Protein AF-A0AAW7BAB2-F1 (afdb_monomer_lite)

Foldseek 3Di:
DDQDQLCVVQVWDWDDDDQWIWIDGDNDIAIQGNDDPVRLSVLLSVLLVVLLVLQVVLLVPDPDDDDSNLSSVLSSVQLVVLSRVVRVVCVVCVVVCVPPDPDHSVVSVPPPSLVSQLVSLCVPPPVCSQVRSCSSNSHDPVRSVVVVCVDPVNVVPCVHVVVVDD

pLDDT: mean 85.92, std 11.39, range [45.44, 96.56]

Secondary structure (DSSP, 8-state):
-----HHHHTT-EEEEETTEEEEEETTEEEEEES--HHHHHHHHHHHHHHHHHHHHHHHTTSS----HHHHHHHHHHHHHHHHHHHHHHHHH-HHHHTTS-S--TTGGGTSSHHHHHHHHHHHHHGGGHHHHHHHHHT--HHHHHHHHTTSHHHHH-TTSTTT---

Sequence (166 aa):
MKVRDYLRSHEAHLWVEGSDTRVRVNGLDIVIRSLPNEEIRALLNEAVAHMVVRLNKNLQGSKQKFEQRVLELLSIQIALHNLYVFTNWSRLLPRYLQYAGPLRAQELLLHHVPEQVMRFCEKHYAADCRPRAAALLGFSDHEMMRWEQQRLPTRMDTNNSRYRSN

Structure (mmCIF, N/CA/C/O backbone):
data_AF-A0AAW7BAB2-F1
#
_entry.id   AF-A0AAW7BAB2-F1
#
loop_
_atom_site.group_PDB
_atom_site.id
_atom_site.type_symbol
_atom_site.label_atom_id
_atom_site.label_alt_id
_atom_site.label_comp_id
_atom_site.label_asym_id
_atom_site.label_entity_id
_atom_site.label_seq_id
_atom_site.pdbx_PDB_ins_code
_atom_site.Cartn_x
_atom_site.Cartn_y
_atom_site.Cartn_z
_atom_site.occupancy
_atom_site.B_iso_or_equiv
_atom_site.auth_seq_id
_atom_site.auth_comp_id
_atom_site.auth_asym_id
_atom_site.auth_atom_id
_atom_site.pdbx_PDB_model_num
ATOM 1 N N . MET A 1 1 ? 21.275 -2.101 6.320 1.00 45.44 1 MET A N 1
ATOM 2 C CA . MET A 1 1 ? 20.149 -2.876 6.890 1.00 45.44 1 MET A CA 1
ATOM 3 C C . MET A 1 1 ? 19.695 -3.875 5.831 1.00 45.44 1 MET A C 1
ATOM 5 O O . MET A 1 1 ? 19.387 -3.431 4.734 1.00 45.44 1 MET A O 1
ATOM 9 N N . LYS A 1 2 ? 19.733 -5.196 6.077 1.00 56.47 2 LYS A N 1
ATOM 10 C CA . LYS A 1 2 ? 19.196 -6.172 5.107 1.00 56.47 2 LYS A CA 1
ATOM 11 C C . LYS A 1 2 ? 17.672 -6.058 5.112 1.00 56.47 2 LYS A C 1
ATOM 13 O O . LYS A 1 2 ? 17.051 -6.312 6.139 1.00 56.47 2 LYS A O 1
ATOM 18 N N . VAL A 1 3 ? 17.089 -5.636 3.994 1.00 71.75 3 VAL A N 1
ATOM 19 C CA . VAL A 1 3 ? 15.633 -5.582 3.830 1.00 71.75 3 VAL A CA 1
ATOM 20 C C . VAL A 1 3 ? 15.105 -7.020 3.791 1.00 71.75 3 VAL A C 1
ATOM 22 O O . VAL A 1 3 ? 15.646 -7.863 3.075 1.00 71.75 3 VAL A O 1
ATOM 25 N N . ARG A 1 4 ? 14.087 -7.320 4.604 1.00 83.81 4 ARG A N 1
ATOM 26 C CA . ARG A 1 4 ? 13.417 -8.628 4.614 1.00 83.81 4 ARG A CA 1
ATOM 27 C C . ARG A 1 4 ? 12.742 -8.875 3.262 1.00 83.81 4 ARG A C 1
ATOM 29 O O . ARG A 1 4 ? 12.193 -7.954 2.667 1.00 83.81 4 ARG A O 1
ATOM 36 N N . ASP A 1 5 ? 12.733 -10.127 2.813 1.00 87.94 5 ASP A N 1
ATOM 37 C CA . ASP A 1 5 ? 11.979 -10.524 1.622 1.00 87.94 5 ASP A CA 1
ATOM 38 C C . ASP A 1 5 ? 10.500 -10.759 1.981 1.00 87.94 5 ASP A C 1
ATOM 40 O O . ASP A 1 5 ? 10.070 -11.866 2.338 1.00 87.94 5 ASP A O 1
ATOM 44 N N . TYR A 1 6 ? 9.726 -9.674 1.964 1.00 89.00 6 TYR A N 1
ATOM 45 C CA . TYR A 1 6 ? 8.295 -9.677 2.262 1.00 89.00 6 TYR A CA 1
ATOM 46 C C . TYR A 1 6 ? 7.503 -10.423 1.195 1.00 89.00 6 TYR A C 1
ATOM 48 O O . TYR A 1 6 ? 6.566 -11.140 1.542 1.00 89.00 6 TYR A O 1
ATOM 56 N N . LEU A 1 7 ? 7.912 -10.313 -0.071 1.00 87.94 7 LEU A N 1
ATOM 57 C CA . LEU A 1 7 ? 7.304 -11.040 -1.183 1.00 87.94 7 LEU A CA 1
ATOM 58 C C . LEU A 1 7 ? 7.397 -12.552 -0.964 1.00 87.94 7 LEU A C 1
ATOM 60 O O . LEU A 1 7 ? 6.375 -13.236 -0.982 1.00 87.94 7 LEU A O 1
ATOM 64 N N . ARG A 1 8 ? 8.587 -13.072 -0.634 1.00 88.00 8 ARG A N 1
ATOM 65 C CA . ARG A 1 8 ? 8.746 -14.498 -0.302 1.00 88.00 8 ARG A CA 1
ATOM 66 C C . ARG A 1 8 ? 7.899 -14.916 0.904 1.00 88.00 8 ARG A C 1
ATOM 68 O O . ARG A 1 8 ? 7.311 -15.989 0.888 1.00 88.00 8 ARG A O 1
ATOM 75 N N . SER A 1 9 ? 7.822 -14.068 1.932 1.00 87.44 9 SER A N 1
ATOM 76 C CA . SER A 1 9 ? 7.039 -14.345 3.150 1.00 87.44 9 SER A CA 1
ATOM 77 C C . SER A 1 9 ? 5.521 -14.394 2.910 1.00 87.44 9 SER A C 1
ATOM 79 O O . SER A 1 9 ? 4.789 -14.901 3.755 1.00 87.44 9 SER A O 1
ATOM 81 N N . HIS A 1 10 ? 5.053 -13.856 1.782 1.00 89.38 10 HIS A N 1
ATOM 82 C CA . HIS A 1 10 ? 3.643 -13.803 1.388 1.00 89.38 10 HIS A CA 1
ATOM 83 C C . HIS A 1 10 ? 3.349 -14.666 0.160 1.00 89.38 10 HIS A C 1
ATOM 85 O O . HIS A 1 10 ? 2.355 -14.416 -0.519 1.00 89.38 10 HIS A O 1
ATOM 91 N N . GLU A 1 11 ? 4.214 -15.649 -0.122 1.00 88.62 11 GLU A N 1
ATOM 92 C CA . GLU A 1 11 ? 4.064 -16.586 -1.244 1.00 88.62 11 GLU A CA 1
ATOM 93 C C . GLU A 1 11 ? 3.885 -15.857 -2.584 1.00 88.62 11 GLU A C 1
ATOM 95 O O . GLU A 1 11 ? 3.132 -16.274 -3.462 1.00 88.62 11 GLU A O 1
ATOM 100 N N . ALA A 1 12 ? 4.563 -14.716 -2.738 1.00 87.94 12 ALA A N 1
ATOM 101 C CA . ALA A 1 12 ? 4.538 -13.982 -3.985 1.00 87.94 12 ALA A CA 1
ATOM 102 C C . ALA A 1 12 ? 5.405 -14.692 -5.029 1.00 87.94 12 ALA A C 1
ATOM 104 O O . ALA A 1 12 ? 6.580 -14.998 -4.795 1.00 87.94 12 ALA A O 1
ATOM 105 N N . HIS A 1 13 ? 4.832 -14.890 -6.208 1.00 89.94 13 HIS A N 1
ATOM 106 C CA . HIS A 1 13 ? 5.496 -15.484 -7.356 1.00 89.94 13 HIS A CA 1
ATOM 107 C C . HIS A 1 13 ? 5.739 -14.414 -8.415 1.00 89.94 13 HIS A C 1
ATOM 109 O O . HIS A 1 13 ? 4.822 -13.682 -8.786 1.00 89.94 13 HIS A O 1
ATOM 115 N N . LEU A 1 14 ? 6.986 -14.323 -8.876 1.00 91.69 14 LEU A N 1
ATOM 116 C CA . LEU A 1 14 ? 7.402 -13.443 -9.962 1.00 91.69 14 LEU A CA 1
ATOM 117 C C . LEU A 1 14 ? 7.964 -14.313 -11.079 1.00 91.69 14 LEU A C 1
ATOM 119 O O . LEU A 1 14 ? 8.857 -15.125 -10.823 1.00 91.69 14 LEU A O 1
ATOM 123 N N . TRP A 1 15 ? 7.458 -14.150 -12.294 1.00 92.19 15 TRP A N 1
ATOM 124 C CA . TRP A 1 15 ? 8.003 -14.820 -13.469 1.00 92.19 15 TRP A CA 1
ATOM 125 C C . TRP A 1 15 ? 7.939 -13.912 -14.691 1.00 92.19 15 TRP A C 1
ATOM 127 O O . TRP A 1 15 ? 7.071 -13.049 -14.810 1.00 92.19 15 TRP A O 1
ATOM 137 N N . VAL A 1 16 ? 8.904 -14.109 -15.584 1.00 89.88 16 VAL A N 1
ATOM 138 C CA . VAL A 1 16 ? 9.053 -13.306 -16.797 1.00 89.88 16 VAL A CA 1
ATOM 139 C C . VAL A 1 16 ? 8.086 -13.820 -17.864 1.00 89.88 16 VAL A C 1
ATOM 141 O O . VAL A 1 16 ? 8.033 -15.018 -18.136 1.00 89.88 16 VAL A O 1
ATOM 144 N N . GLU A 1 17 ? 7.343 -12.906 -18.480 1.00 85.25 17 GLU A N 1
ATOM 145 C CA . GLU A 1 17 ? 6.471 -13.130 -19.633 1.00 85.25 17 GLU A CA 1
ATOM 146 C C . GLU A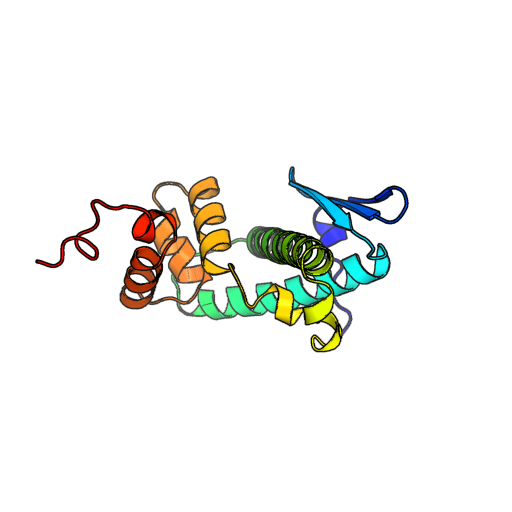 1 17 ? 6.913 -12.192 -20.769 1.00 85.25 17 GLU A C 1
ATOM 148 O O . GLU A 1 17 ? 6.439 -11.064 -20.908 1.00 85.25 17 GLU A O 1
ATOM 153 N N . GLY A 1 18 ? 7.875 -12.644 -21.582 1.00 86.06 18 GLY A N 1
ATOM 154 C CA . GLY A 1 18 ? 8.476 -11.816 -22.633 1.00 86.06 18 GLY A CA 1
ATOM 155 C C . GLY A 1 18 ? 9.333 -10.687 -22.051 1.00 86.06 18 GLY A C 1
ATOM 156 O O . GLY A 1 18 ? 10.305 -10.954 -21.352 1.00 86.06 18 GLY A O 1
ATOM 157 N N . SER A 1 19 ? 8.987 -9.432 -22.352 1.00 83.12 19 SER A N 1
ATOM 158 C CA . SER A 1 19 ? 9.624 -8.237 -21.766 1.00 83.12 19 SER A CA 1
ATOM 159 C C . SER A 1 19 ? 8.992 -7.788 -20.445 1.00 83.12 19 SER A C 1
ATOM 161 O O . SER A 1 19 ? 9.452 -6.816 -19.846 1.00 83.12 19 SER A O 1
ATOM 163 N N . ASP A 1 20 ? 7.903 -8.435 -20.037 1.00 89.06 20 ASP A N 1
ATOM 164 C CA . ASP A 1 20 ? 7.108 -8.065 -18.874 1.00 89.06 20 ASP A CA 1
ATOM 165 C C . ASP A 1 20 ? 7.326 -9.086 -17.747 1.00 89.06 20 ASP A C 1
ATOM 167 O O . ASP A 1 20 ? 7.792 -10.205 -17.961 1.00 89.06 20 ASP A O 1
ATOM 171 N N . THR A 1 21 ? 6.977 -8.702 -16.526 1.00 90.56 21 THR A N 1
ATOM 172 C CA . THR A 1 21 ? 7.043 -9.553 -15.339 1.00 90.56 21 THR A CA 1
ATOM 173 C C . THR A 1 21 ? 5.646 -9.70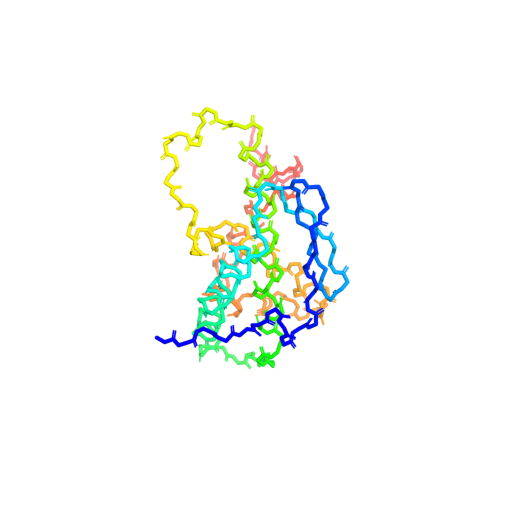1 -14.760 1.00 90.56 21 THR A C 1
ATOM 175 O O . THR A 1 21 ? 5.020 -8.712 -14.371 1.00 90.56 21 THR A O 1
ATOM 178 N N . ARG A 1 22 ? 5.152 -10.932 -14.638 1.00 90.94 22 ARG A N 1
ATOM 179 C CA . ARG A 1 22 ? 3.914 -11.206 -13.907 1.00 90.94 22 ARG A CA 1
ATOM 180 C C . ARG A 1 22 ? 4.216 -11.404 -12.427 1.00 90.94 22 ARG A C 1
ATOM 182 O O . ARG A 1 22 ? 5.140 -12.126 -12.058 1.00 90.94 22 ARG A O 1
ATOM 189 N N . VAL A 1 23 ? 3.424 -10.748 -11.586 1.00 91.00 23 VAL A N 1
ATOM 190 C CA . VAL A 1 23 ? 3.501 -10.805 -10.128 1.00 91.00 23 VAL A CA 1
ATOM 191 C C . VAL A 1 23 ? 2.171 -11.320 -9.599 1.00 91.00 23 VAL A C 1
ATOM 193 O O . VAL A 1 23 ? 1.136 -10.673 -9.767 1.00 91.00 23 VAL A O 1
ATOM 196 N N . ARG A 1 24 ? 2.207 -12.464 -8.916 1.00 90.50 24 ARG A N 1
ATOM 197 C CA . ARG A 1 24 ? 1.046 -13.039 -8.233 1.00 90.50 24 ARG A CA 1
ATOM 198 C C . ARG A 1 24 ? 1.276 -13.081 -6.734 1.00 90.50 24 ARG A C 1
ATOM 200 O O . ARG A 1 24 ? 2.275 -13.635 -6.290 1.00 90.50 24 ARG A O 1
ATOM 207 N N . VAL A 1 25 ? 0.345 -12.540 -5.955 1.00 87.44 25 VAL A N 1
ATOM 208 C CA . VAL A 1 25 ? 0.400 -12.551 -4.487 1.00 87.44 25 VAL A CA 1
ATOM 209 C C . VAL A 1 25 ? -1.006 -12.485 -3.891 1.00 87.44 25 VAL A C 1
ATOM 211 O O . VAL A 1 25 ? -1.764 -11.568 -4.186 1.00 87.44 25 VAL A O 1
ATOM 214 N N . ASN A 1 26 ? -1.369 -13.451 -3.038 1.00 77.12 26 ASN A N 1
ATOM 215 C CA . ASN A 1 26 ? -2.632 -13.468 -2.275 1.00 77.12 26 ASN A CA 1
ATOM 216 C C . ASN A 1 26 ? -3.896 -13.134 -3.101 1.00 77.12 26 ASN A C 1
ATOM 218 O O . ASN A 1 26 ? -4.692 -12.269 -2.730 1.00 77.12 26 ASN A O 1
ATOM 222 N N . GLY A 1 27 ? -4.065 -13.810 -4.243 1.00 74.38 27 GLY A N 1
ATOM 223 C CA . GLY A 1 27 ? -5.211 -13.624 -5.147 1.00 74.38 27 GLY A CA 1
ATOM 224 C C . GLY A 1 27 ? -5.139 -12.376 -6.034 1.00 74.38 27 GLY A C 1
ATOM 225 O O . GLY A 1 27 ? -6.057 -12.126 -6.809 1.00 74.38 27 GLY A O 1
ATOM 226 N N . LEU A 1 28 ? -4.059 -11.602 -5.934 1.00 81.06 28 LEU A N 1
ATOM 227 C CA . LEU A 1 28 ? -3.759 -10.463 -6.788 1.00 81.06 28 LEU A CA 1
ATOM 228 C C . LEU A 1 28 ? -2.803 -10.928 -7.893 1.00 81.06 28 LEU A C 1
ATOM 230 O O . LEU A 1 28 ? -1.774 -11.529 -7.593 1.00 81.06 28 LEU A O 1
ATOM 234 N N . ASP A 1 29 ? -3.159 -10.685 -9.152 1.00 88.25 29 ASP A N 1
ATOM 235 C CA . ASP A 1 29 ? -2.373 -11.065 -10.330 1.00 88.25 29 ASP A CA 1
ATOM 236 C C . ASP A 1 29 ? -2.219 -9.839 -11.234 1.00 88.25 29 ASP A C 1
ATOM 238 O O . ASP A 1 29 ? -3.206 -9.292 -11.733 1.00 88.25 29 ASP A O 1
ATOM 242 N N . ILE A 1 30 ? -0.988 -9.351 -11.359 1.00 89.44 30 ILE A N 1
ATOM 243 C CA . ILE A 1 30 ? -0.655 -8.110 -12.055 1.00 89.44 30 ILE A CA 1
ATOM 244 C C . ILE A 1 30 ? 0.530 -8.348 -12.987 1.00 89.44 30 ILE A C 1
ATOM 246 O O . ILE A 1 30 ? 1.495 -9.020 -12.636 1.00 89.44 30 ILE A O 1
ATOM 250 N N . VAL A 1 31 ? 0.492 -7.715 -14.158 1.00 88.69 31 VAL A N 1
ATOM 251 C CA . VAL A 1 31 ? 1.618 -7.677 -15.095 1.00 88.69 31 VAL A CA 1
ATOM 252 C C . VAL A 1 31 ? 2.318 -6.324 -14.984 1.00 88.69 31 VAL A C 1
ATOM 254 O O . VAL A 1 31 ? 1.720 -5.285 -15.266 1.00 88.69 31 VAL A O 1
ATOM 257 N N . ILE A 1 32 ? 3.582 -6.344 -14.565 1.00 89.00 32 ILE A N 1
ATOM 258 C CA . ILE A 1 32 ? 4.478 -5.189 -14.503 1.00 89.00 32 ILE A CA 1
ATOM 259 C C . ILE A 1 32 ? 5.303 -5.161 -15.783 1.00 89.00 32 ILE A C 1
ATOM 261 O O . ILE A 1 32 ? 6.024 -6.106 -16.093 1.00 89.00 32 ILE A O 1
ATOM 265 N N . ARG A 1 33 ? 5.184 -4.080 -16.548 1.00 84.12 33 ARG A N 1
ATOM 266 C CA . ARG A 1 33 ? 5.809 -3.996 -17.869 1.00 84.12 33 ARG A CA 1
ATOM 267 C C . ARG A 1 33 ? 7.247 -3.519 -17.789 1.00 84.12 33 ARG A C 1
ATOM 269 O O . ARG A 1 33 ? 7.534 -2.593 -17.033 1.00 84.12 33 ARG A O 1
ATOM 276 N N . SER A 1 34 ? 8.103 -4.110 -18.620 1.00 82.31 34 SER A N 1
ATOM 277 C CA . SER A 1 34 ? 9.465 -3.623 -18.889 1.00 82.31 34 SER A CA 1
ATOM 278 C C . SER A 1 34 ? 10.340 -3.398 -17.645 1.00 82.31 34 SER A C 1
ATOM 280 O O . SER A 1 34 ? 11.220 -2.541 -17.667 1.00 82.31 34 SER A O 1
ATOM 282 N N . LEU A 1 35 ? 10.107 -4.157 -16.569 1.00 86.00 35 LEU A N 1
ATOM 283 C CA . LEU A 1 35 ? 10.922 -4.139 -15.355 1.00 86.00 35 LEU A CA 1
ATOM 284 C C . LEU A 1 35 ? 11.374 -5.570 -15.005 1.00 86.00 35 LEU A C 1
ATOM 286 O O . LEU A 1 35 ? 10.524 -6.467 -14.925 1.00 86.00 35 LEU A O 1
ATOM 290 N N . PRO A 1 36 ? 12.676 -5.801 -14.757 1.00 87.31 36 PRO A N 1
ATOM 291 C CA . PRO A 1 36 ? 13.187 -7.102 -14.333 1.00 87.31 36 PRO A CA 1
ATOM 292 C C . PRO A 1 36 ? 12.669 -7.549 -12.958 1.00 87.31 36 PRO A C 1
ATOM 294 O O . PRO A 1 36 ? 12.431 -6.739 -12.060 1.00 87.31 36 PRO A O 1
ATOM 297 N N . ASN A 1 37 ? 12.589 -8.869 -12.758 1.00 89.06 37 ASN A N 1
ATOM 298 C CA . ASN A 1 37 ? 12.174 -9.495 -11.494 1.00 89.06 37 ASN A CA 1
ATOM 299 C C . ASN A 1 37 ? 12.933 -8.970 -10.265 1.00 89.06 37 ASN A C 1
ATOM 301 O O . ASN A 1 37 ? 12.336 -8.769 -9.206 1.00 89.06 37 ASN A O 1
ATOM 305 N N . GLU A 1 38 ? 14.251 -8.800 -10.384 1.00 89.88 38 GLU A N 1
ATOM 306 C CA . GLU A 1 38 ? 15.117 -8.391 -9.274 1.00 89.88 38 GLU A CA 1
ATOM 307 C C . GLU A 1 38 ? 14.849 -6.945 -8.853 1.00 89.88 38 GLU A C 1
ATOM 309 O O . GLU A 1 38 ? 14.717 -6.670 -7.660 1.00 89.88 38 GLU A O 1
ATOM 314 N N . GLU A 1 39 ? 14.669 -6.048 -9.824 1.00 90.25 39 GLU A N 1
ATOM 315 C CA . GLU A 1 39 ? 14.322 -4.646 -9.579 1.00 90.25 39 GLU A CA 1
ATOM 316 C C . GLU A 1 39 ? 12.941 -4.520 -8.933 1.00 90.25 39 GLU A C 1
ATOM 318 O O . GLU A 1 39 ? 12.789 -3.822 -7.930 1.00 90.25 39 GLU A O 1
ATOM 323 N N . ILE A 1 40 ? 11.946 -5.261 -9.436 1.00 91.62 40 ILE A N 1
ATOM 324 C CA . ILE A 1 40 ? 10.603 -5.306 -8.838 1.00 91.62 40 ILE A CA 1
ATOM 325 C C . ILE A 1 40 ? 10.691 -5.797 -7.394 1.00 91.62 40 ILE A C 1
ATOM 327 O O . ILE A 1 40 ? 10.117 -5.186 -6.491 1.00 91.62 40 ILE A O 1
ATOM 331 N N . ARG A 1 41 ? 11.425 -6.889 -7.150 1.00 93.00 41 ARG A N 1
ATOM 332 C CA . ARG A 1 41 ? 11.580 -7.450 -5.805 1.00 93.00 41 ARG A CA 1
ATOM 333 C C . ARG A 1 41 ? 12.248 -6.457 -4.857 1.00 93.00 41 ARG A C 1
ATOM 335 O O . ARG A 1 41 ? 11.789 -6.325 -3.723 1.00 93.00 41 ARG A O 1
ATOM 342 N N . ALA A 1 42 ? 13.299 -5.769 -5.299 1.00 92.88 42 ALA A N 1
ATOM 343 C CA . ALA A 1 42 ? 13.993 -4.765 -4.500 1.00 92.88 42 ALA A CA 1
ATOM 344 C C . ALA A 1 42 ? 13.072 -3.582 -4.159 1.00 92.88 42 ALA A C 1
ATOM 346 O O . ALA A 1 42 ? 12.874 -3.290 -2.978 1.00 92.88 42 ALA A O 1
ATOM 347 N N . LEU A 1 43 ? 12.436 -2.979 -5.172 1.00 93.31 43 LEU A N 1
ATOM 348 C CA . LEU A 1 43 ? 11.530 -1.838 -5.013 1.00 93.31 43 LEU A CA 1
ATOM 349 C C . LEU A 1 43 ? 10.359 -2.155 -4.083 1.00 93.31 43 LEU A C 1
ATOM 351 O O . LEU A 1 43 ? 10.062 -1.381 -3.172 1.00 93.31 43 LEU A O 1
ATOM 355 N N . LEU A 1 44 ? 9.700 -3.299 -4.286 1.00 94.00 44 LEU A N 1
ATOM 356 C CA . LEU A 1 44 ? 8.550 -3.687 -3.474 1.00 94.00 44 LEU A CA 1
ATOM 357 C C . LEU A 1 44 ? 8.957 -3.997 -2.034 1.00 94.00 44 LEU A C 1
ATOM 359 O O . LEU A 1 44 ? 8.287 -3.537 -1.115 1.00 94.00 44 LEU A O 1
ATOM 363 N N . ASN A 1 45 ? 10.052 -4.727 -1.803 1.00 94.94 45 ASN A N 1
ATOM 364 C CA . ASN A 1 45 ? 10.490 -5.033 -0.439 1.00 94.94 45 ASN A CA 1
ATOM 365 C C . ASN A 1 45 ? 10.894 -3.768 0.337 1.00 94.94 45 ASN A C 1
ATOM 367 O O . ASN A 1 45 ? 10.570 -3.645 1.521 1.00 94.94 45 ASN A O 1
ATOM 371 N N . GLU A 1 46 ? 11.554 -2.811 -0.317 1.00 95.81 46 GLU A N 1
ATOM 372 C CA . GLU A 1 46 ? 11.900 -1.524 0.293 1.00 95.81 46 GLU A CA 1
ATOM 373 C C . GLU A 1 46 ? 10.651 -0.671 0.569 1.00 95.81 46 GLU A C 1
ATOM 375 O O . GLU A 1 46 ? 10.487 -0.146 1.674 1.00 95.81 46 GLU A O 1
ATOM 380 N N . ALA A 1 47 ? 9.717 -0.593 -0.385 1.00 95.25 47 ALA A N 1
ATOM 381 C CA . ALA A 1 47 ? 8.461 0.136 -0.214 1.00 95.25 47 ALA A CA 1
ATOM 382 C C . ALA A 1 47 ? 7.622 -0.459 0.925 1.00 95.25 47 ALA A C 1
ATOM 384 O O . ALA A 1 47 ? 7.094 0.271 1.764 1.00 95.25 47 ALA A O 1
ATOM 385 N N . VAL A 1 48 ? 7.553 -1.790 1.016 1.00 95.44 48 VAL A N 1
ATOM 386 C CA . VAL A 1 48 ? 6.862 -2.487 2.106 1.00 95.44 48 VAL A CA 1
ATOM 387 C C . VAL A 1 48 ? 7.508 -2.174 3.449 1.00 95.44 48 VAL A C 1
ATOM 389 O O . VAL A 1 48 ? 6.789 -1.859 4.395 1.00 95.44 48 VAL A O 1
ATOM 392 N N . ALA A 1 49 ? 8.841 -2.180 3.546 1.00 95.44 49 ALA A N 1
ATOM 393 C CA . ALA A 1 49 ? 9.530 -1.819 4.783 1.00 95.44 49 ALA A CA 1
ATOM 394 C C . ALA A 1 49 ? 9.175 -0.393 5.241 1.00 95.44 49 ALA A C 1
ATOM 396 O O . ALA A 1 49 ? 8.829 -0.186 6.406 1.00 95.44 49 ALA A O 1
ATOM 397 N N . HIS A 1 50 ? 9.197 0.580 4.325 1.00 95.50 50 HIS A N 1
ATOM 398 C CA . HIS A 1 50 ? 8.804 1.957 4.629 1.00 95.50 50 HIS A CA 1
ATOM 399 C C . HIS A 1 50 ? 7.338 2.069 5.054 1.00 95.50 50 HIS A C 1
ATOM 401 O O . HIS A 1 50 ? 7.020 2.752 6.032 1.00 95.50 50 HIS A O 1
ATOM 407 N N . MET A 1 51 ? 6.443 1.386 4.342 1.00 95.75 51 MET A N 1
ATOM 408 C CA . MET A 1 51 ? 5.013 1.451 4.605 1.00 95.75 51 MET A CA 1
ATOM 409 C C . MET A 1 51 ? 4.651 0.796 5.939 1.00 95.75 51 MET A C 1
ATOM 411 O O . MET A 1 51 ? 3.924 1.391 6.728 1.00 95.75 51 MET A O 1
ATOM 415 N N . VAL A 1 52 ? 5.222 -0.367 6.256 1.00 95.62 52 VAL A N 1
ATOM 416 C CA . VAL A 1 52 ? 5.029 -1.046 7.546 1.00 95.62 52 VAL A CA 1
ATOM 417 C C . VAL A 1 52 ? 5.471 -0.161 8.711 1.00 95.62 52 VAL A C 1
ATOM 419 O O . VAL A 1 52 ? 4.760 -0.071 9.711 1.00 95.62 52 VAL A O 1
ATOM 422 N N . VAL A 1 53 ? 6.610 0.530 8.595 1.00 95.00 53 VAL A N 1
ATOM 423 C CA . VAL A 1 53 ? 7.067 1.480 9.626 1.00 95.00 53 VAL A CA 1
ATOM 424 C C . VAL A 1 53 ? 6.076 2.635 9.779 1.00 95.00 53 VAL A C 1
ATOM 426 O O . VAL A 1 53 ? 5.705 2.978 10.902 1.00 95.00 53 VAL A O 1
ATOM 429 N N . ARG A 1 54 ? 5.606 3.210 8.664 1.00 94.44 54 ARG A N 1
ATOM 430 C CA . ARG A 1 54 ? 4.608 4.290 8.668 1.00 94.44 54 ARG A CA 1
ATOM 431 C C . ARG A 1 54 ? 3.298 3.854 9.330 1.00 94.44 54 ARG A C 1
ATOM 433 O O . ARG A 1 54 ? 2.805 4.559 10.204 1.00 94.44 54 ARG A O 1
ATOM 440 N N . LEU A 1 55 ? 2.759 2.698 8.945 1.00 95.56 55 LEU A N 1
ATOM 441 C CA . LEU A 1 55 ? 1.516 2.157 9.497 1.00 95.56 55 LEU A CA 1
ATOM 442 C C . LEU A 1 55 ? 1.645 1.886 10.997 1.00 95.56 55 LEU A C 1
ATOM 444 O O . LEU A 1 55 ? 0.795 2.314 11.771 1.00 95.56 55 LEU A O 1
ATOM 448 N N . ASN A 1 56 ? 2.734 1.244 11.425 1.00 95.75 56 ASN A N 1
ATOM 449 C CA . ASN A 1 56 ? 2.978 0.992 12.844 1.00 95.75 56 ASN A CA 1
ATOM 450 C C . ASN A 1 56 ? 3.091 2.292 13.649 1.00 95.75 56 ASN A C 1
ATOM 452 O O . ASN A 1 56 ? 2.508 2.389 14.726 1.00 95.75 56 ASN A O 1
ATOM 456 N N . LYS A 1 57 ? 3.776 3.314 13.118 1.00 95.62 57 LYS A N 1
ATOM 457 C CA . LYS A 1 57 ? 3.849 4.637 13.754 1.00 95.62 57 LYS A CA 1
ATOM 458 C C . LYS A 1 57 ? 2.461 5.263 13.919 1.00 95.62 57 LYS A C 1
ATOM 460 O O . LYS A 1 57 ? 2.162 5.793 14.983 1.00 95.62 57 LYS A O 1
ATOM 465 N N . ASN A 1 58 ? 1.610 5.173 12.900 1.00 94.94 58 ASN A N 1
ATOM 466 C CA . ASN A 1 58 ? 0.247 5.701 12.962 1.00 94.94 58 ASN A CA 1
ATOM 467 C C . ASN A 1 58 ? -0.613 4.963 14.005 1.00 94.94 58 ASN A C 1
ATOM 469 O O . ASN A 1 58 ? -1.383 5.585 14.735 1.00 94.94 58 ASN A O 1
ATOM 473 N N . LEU A 1 59 ? -0.436 3.644 14.130 1.00 95.12 59 LEU A N 1
ATOM 474 C CA . LEU A 1 59 ? -1.178 2.820 15.084 1.00 95.12 59 LEU A CA 1
ATOM 475 C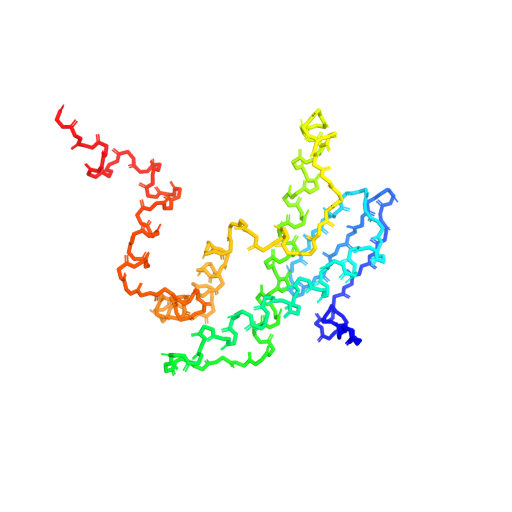 C . LEU A 1 59 ? -0.784 3.048 16.547 1.00 95.12 59 LEU A C 1
ATOM 477 O O . LEU A 1 59 ? -1.611 2.797 17.418 1.00 95.12 59 LEU A O 1
ATOM 481 N N . GLN A 1 60 ? 0.419 3.553 16.843 1.00 91.88 60 GLN A N 1
ATOM 482 C CA . GLN A 1 60 ? 0.849 3.828 18.225 1.00 91.88 60 GLN A CA 1
ATOM 483 C C . GLN A 1 60 ? -0.089 4.796 18.967 1.00 91.88 60 GLN A C 1
ATOM 485 O O . GLN A 1 60 ? -0.231 4.692 20.183 1.00 91.88 60 GLN A O 1
ATOM 490 N N . GLY A 1 61 ? -0.750 5.710 18.249 1.00 80.94 61 GLY A N 1
ATOM 491 C CA . GLY A 1 61 ? -1.739 6.638 18.811 1.00 80.94 61 GLY A CA 1
ATOM 492 C C . GLY A 1 61 ? -3.172 6.096 18.857 1.00 80.94 61 GLY A C 1
ATOM 493 O O . GLY A 1 61 ? -4.082 6.819 19.255 1.00 80.94 61 GLY A O 1
ATOM 494 N N . SER A 1 62 ? -3.402 4.851 18.430 1.00 88.56 62 SER A N 1
ATOM 495 C CA . SER A 1 62 ? -4.733 4.268 18.257 1.00 88.56 62 SER A CA 1
ATOM 496 C C . SER A 1 62 ? -4.974 3.076 19.183 1.00 88.56 62 SER A C 1
ATOM 498 O O . SER A 1 62 ? -4.065 2.338 19.547 1.00 88.56 62 SER A O 1
ATOM 500 N N . LYS A 1 63 ? -6.245 2.837 19.531 1.00 89.31 63 LYS A N 1
ATOM 501 C CA . LYS A 1 63 ? -6.676 1.613 20.233 1.00 89.31 63 LYS A CA 1
ATOM 502 C C . LYS A 1 63 ? -6.810 0.406 19.292 1.00 89.31 63 LYS A C 1
ATOM 504 O O . LYS A 1 63 ? -7.030 -0.711 19.759 1.00 89.31 63 LYS A O 1
ATOM 509 N N . GLN A 1 64 ? -6.719 0.620 17.978 1.00 91.56 64 GLN A N 1
ATOM 510 C CA . GLN A 1 64 ? -6.881 -0.428 16.974 1.00 91.56 64 GLN A CA 1
ATOM 511 C C . GLN A 1 64 ? -5.655 -1.343 16.935 1.00 91.56 64 GLN A C 1
ATOM 513 O O . GLN A 1 64 ? -4.521 -0.878 16.861 1.00 91.56 64 GLN A O 1
ATOM 518 N N . LYS A 1 65 ? -5.890 -2.658 16.941 1.00 90.12 65 LYS A N 1
ATOM 519 C CA . LYS A 1 65 ? -4.836 -3.673 16.819 1.00 90.12 65 LYS A CA 1
ATOM 520 C C . LYS A 1 65 ? -4.891 -4.335 15.448 1.00 90.12 65 LYS A C 1
ATOM 522 O O . LYS A 1 65 ? -5.972 -4.686 14.968 1.00 90.12 65 LYS A O 1
ATOM 527 N N . PHE A 1 66 ? -3.713 -4.524 14.863 1.00 94.69 66 PHE A N 1
ATOM 528 C CA . PHE A 1 66 ? -3.502 -5.234 13.609 1.00 94.69 66 PHE A CA 1
ATOM 529 C C . PHE A 1 66 ? -2.388 -6.252 13.785 1.00 94.69 66 PHE A C 1
ATOM 531 O O . PHE A 1 66 ? -1.387 -5.987 14.451 1.00 94.69 66 PHE A O 1
ATOM 538 N N . GLU A 1 67 ? -2.555 -7.412 13.165 1.00 94.31 67 GLU A N 1
ATOM 539 C CA . GLU A 1 67 ? -1.468 -8.370 13.047 1.00 94.31 67 GLU A CA 1
ATOM 540 C C . GLU A 1 67 ? -0.408 -7.835 12.084 1.00 94.31 67 GLU A C 1
ATOM 542 O O . GLU A 1 67 ? -0.724 -7.285 11.027 1.00 94.31 67 GLU A O 1
ATOM 547 N N . GLN A 1 68 ? 0.863 -8.060 12.408 1.00 93.50 68 GLN A N 1
ATOM 548 C CA . GLN A 1 68 ? 1.983 -7.624 11.576 1.00 93.50 68 GLN A CA 1
ATOM 549 C C . GLN A 1 68 ? 1.874 -8.152 10.132 1.00 93.50 68 GLN A C 1
ATOM 551 O O . GLN A 1 68 ? 2.130 -7.417 9.180 1.00 93.50 68 GLN A O 1
ATOM 556 N N . ARG A 1 69 ? 1.404 -9.395 9.953 1.00 92.50 69 ARG A N 1
ATOM 557 C CA . ARG A 1 69 ? 1.175 -10.003 8.632 1.00 92.50 69 ARG A CA 1
ATOM 558 C C . ARG A 1 69 ? 0.132 -9.247 7.802 1.00 92.50 69 ARG A C 1
ATOM 560 O O . ARG A 1 69 ? 0.278 -9.132 6.591 1.00 92.50 69 ARG A O 1
ATOM 567 N N . VAL A 1 70 ? -0.897 -8.692 8.442 1.00 93.69 70 VAL A N 1
ATOM 568 C CA . VAL A 1 70 ? -1.922 -7.878 7.770 1.00 93.69 70 VAL A CA 1
ATOM 569 C C . VAL A 1 70 ? -1.325 -6.561 7.272 1.00 93.69 70 VAL A C 1
ATOM 571 O O . VAL A 1 70 ? -1.597 -6.155 6.144 1.00 93.69 70 VAL A O 1
ATOM 574 N N . LEU A 1 71 ? -0.475 -5.916 8.077 1.00 95.56 71 LEU A N 1
ATOM 575 C CA . LEU A 1 71 ? 0.204 -4.675 7.686 1.00 95.56 71 LEU A CA 1
ATOM 576 C C . LEU A 1 71 ? 1.170 -4.897 6.519 1.00 95.56 71 LEU A C 1
ATOM 578 O O . LEU A 1 71 ? 1.229 -4.079 5.599 1.00 95.56 71 LEU A O 1
ATOM 582 N N . GLU A 1 72 ? 1.903 -6.010 6.538 1.00 95.38 72 GLU A N 1
ATOM 583 C CA . GLU A 1 72 ? 2.787 -6.416 5.444 1.00 95.38 72 GLU A CA 1
ATOM 584 C C . GLU A 1 72 ? 1.991 -6.682 4.159 1.00 95.38 72 GLU A C 1
ATOM 586 O O . GLU A 1 72 ? 2.330 -6.134 3.110 1.00 95.38 72 GLU A O 1
ATOM 591 N N . LEU A 1 73 ? 0.888 -7.434 4.241 1.00 92.88 73 LEU A N 1
ATOM 592 C CA . LEU A 1 73 ? 0.014 -7.711 3.100 1.00 92.88 73 LEU A CA 1
ATOM 593 C C . LEU A 1 73 ? -0.563 -6.432 2.479 1.00 92.88 73 LEU A C 1
ATOM 595 O O . LEU A 1 73 ? -0.482 -6.250 1.265 1.00 92.88 73 LEU A O 1
ATOM 599 N N . LEU A 1 74 ? -1.118 -5.541 3.303 1.00 94.50 74 LEU A N 1
ATOM 600 C CA . LEU A 1 74 ? -1.636 -4.246 2.858 1.00 94.50 74 LEU A CA 1
ATOM 601 C C . LEU A 1 74 ? -0.544 -3.425 2.161 1.00 94.50 74 LEU A C 1
ATOM 603 O O . LEU A 1 74 ? -0.763 -2.859 1.092 1.00 94.50 74 LEU A O 1
ATOM 607 N N . SER A 1 75 ? 0.655 -3.402 2.740 1.00 95.19 75 SER A N 1
ATOM 608 C CA . SER A 1 75 ? 1.798 -2.683 2.177 1.00 95.19 75 SER A CA 1
ATOM 609 C C . SER A 1 75 ? 2.227 -3.251 0.820 1.00 95.19 75 SER A C 1
ATOM 611 O O . SER A 1 75 ? 2.518 -2.478 -0.092 1.00 95.19 75 SER A O 1
ATOM 613 N N . ILE A 1 76 ? 2.218 -4.582 0.659 1.00 93.94 76 ILE A N 1
ATOM 614 C CA . ILE A 1 76 ? 2.510 -5.246 -0.622 1.00 93.94 76 ILE A CA 1
ATOM 615 C C . ILE A 1 76 ? 1.467 -4.853 -1.665 1.00 93.94 76 ILE A C 1
ATOM 617 O O . ILE A 1 76 ? 1.838 -4.472 -2.772 1.00 93.94 76 ILE A O 1
ATOM 621 N N . GLN A 1 77 ? 0.178 -4.920 -1.320 1.00 92.19 77 GLN A N 1
ATOM 622 C CA . GLN A 1 77 ? -0.906 -4.563 -2.239 1.00 92.19 77 GLN A CA 1
ATOM 623 C C . GLN A 1 77 ? -0.774 -3.115 -2.721 1.00 92.19 77 GLN A C 1
ATOM 625 O O . GLN A 1 77 ? -0.857 -2.864 -3.922 1.00 92.19 77 GLN A O 1
ATOM 630 N N . ILE A 1 78 ? -0.483 -2.191 -1.799 1.00 93.44 78 ILE A N 1
ATOM 631 C CA . ILE A 1 78 ? -0.293 -0.770 -2.100 1.00 93.44 78 ILE A CA 1
ATOM 632 C C . ILE A 1 78 ? 0.885 -0.540 -3.039 1.00 93.44 78 ILE A C 1
ATOM 634 O O . ILE A 1 78 ? 0.727 0.100 -4.082 1.00 93.44 78 ILE A O 1
ATOM 638 N N . ALA A 1 79 ? 2.056 -1.066 -2.678 1.00 94.31 79 ALA A N 1
ATOM 639 C CA . ALA A 1 79 ? 3.269 -0.886 -3.462 1.00 94.31 79 ALA A CA 1
ATOM 640 C C . ALA A 1 79 ? 3.130 -1.515 -4.856 1.00 94.31 79 ALA A C 1
ATOM 642 O O . ALA A 1 79 ? 3.491 -0.891 -5.853 1.00 94.31 79 ALA A O 1
ATOM 643 N N . LEU A 1 80 ? 2.548 -2.716 -4.941 1.00 92.75 80 LEU A N 1
ATOM 644 C CA . LEU A 1 80 ? 2.349 -3.428 -6.200 1.00 92.75 80 LEU A CA 1
ATOM 645 C C . LEU A 1 80 ? 1.352 -2.711 -7.116 1.00 92.75 80 LEU A C 1
ATOM 647 O O . LEU A 1 80 ? 1.624 -2.546 -8.305 1.00 92.75 80 LEU A O 1
ATOM 651 N N . HIS A 1 81 ? 0.223 -2.244 -6.575 1.00 91.06 81 HIS A N 1
ATOM 652 C CA . HIS A 1 81 ? -0.743 -1.464 -7.345 1.00 91.06 81 HIS A CA 1
ATOM 653 C C . HIS A 1 81 ? -0.117 -0.177 -7.884 1.00 91.06 81 HIS A C 1
ATOM 655 O O . HIS A 1 81 ? -0.257 0.131 -9.065 1.00 91.06 81 HIS A O 1
ATOM 661 N N . ASN A 1 82 ? 0.614 0.559 -7.047 1.00 91.62 82 ASN A N 1
ATOM 662 C CA . ASN A 1 82 ? 1.226 1.815 -7.466 1.00 91.62 82 ASN A CA 1
ATOM 663 C C . ASN A 1 82 ? 2.358 1.599 -8.478 1.00 91.62 82 ASN A C 1
ATOM 665 O O . ASN A 1 82 ? 2.496 2.398 -9.401 1.00 91.62 82 ASN A O 1
ATOM 669 N N . LEU A 1 83 ? 3.101 0.491 -8.384 1.00 91.81 83 LEU A N 1
ATOM 670 C CA . LEU A 1 83 ? 4.088 0.108 -9.395 1.00 91.81 83 LEU A CA 1
ATOM 671 C C . LEU A 1 83 ? 3.421 -0.231 -10.736 1.00 91.81 83 LEU A C 1
ATOM 673 O O . LEU A 1 83 ? 3.883 0.194 -11.796 1.00 91.81 83 LEU A O 1
ATOM 677 N N . TYR A 1 84 ? 2.301 -0.955 -10.702 1.00 90.31 84 TYR A N 1
ATOM 678 C CA . TYR A 1 84 ? 1.501 -1.228 -11.894 1.00 90.31 84 TYR A CA 1
ATOM 679 C C . TYR A 1 84 ? 0.973 0.055 -12.536 1.00 90.31 84 TYR A C 1
ATOM 681 O O . TYR A 1 84 ? 1.096 0.244 -13.746 1.00 90.31 84 TYR A O 1
ATOM 689 N N . VAL A 1 85 ? 0.404 0.960 -11.740 1.00 88.38 85 VAL A N 1
ATOM 690 C CA . VAL A 1 85 ? -0.077 2.252 -12.236 1.00 88.38 85 VAL A CA 1
ATOM 691 C C . VAL A 1 85 ? 1.087 3.019 -12.857 1.00 88.38 85 VAL A C 1
ATOM 693 O O . VAL A 1 85 ? 0.998 3.385 -14.026 1.00 88.38 85 VAL A O 1
ATOM 696 N N . PHE A 1 86 ? 2.201 3.177 -12.138 1.00 87.25 86 PHE A N 1
ATOM 697 C CA . PHE A 1 86 ? 3.386 3.867 -12.643 1.00 87.25 86 PHE A CA 1
ATOM 698 C C . PHE A 1 86 ? 3.837 3.307 -13.995 1.00 87.25 86 PHE A C 1
ATOM 700 O O . PHE A 1 86 ? 3.900 4.049 -14.967 1.00 87.25 86 PHE A O 1
ATOM 707 N N . THR A 1 87 ? 4.062 1.996 -14.104 1.00 87.12 87 THR A N 1
ATOM 708 C CA . THR A 1 87 ? 4.541 1.378 -15.355 1.00 87.12 87 THR A CA 1
ATOM 709 C C . THR A 1 87 ? 3.575 1.552 -16.532 1.00 87.12 87 THR A C 1
ATOM 711 O O . THR A 1 87 ? 4.015 1.749 -17.666 1.00 87.12 87 THR A O 1
ATOM 714 N N . ASN A 1 88 ? 2.259 1.572 -16.294 1.00 84.56 88 ASN A N 1
ATOM 715 C CA . ASN A 1 88 ? 1.286 1.868 -17.349 1.00 84.56 88 ASN A CA 1
ATOM 716 C C . ASN A 1 88 ? 1.265 3.346 -17.755 1.00 84.56 88 ASN A C 1
ATOM 718 O O . ASN A 1 88 ? 1.188 3.645 -18.948 1.00 84.56 88 ASN A O 1
ATOM 722 N N . TRP A 1 89 ? 1.343 4.264 -16.791 1.00 82.81 89 TRP A N 1
ATOM 723 C CA . TRP A 1 89 ? 1.401 5.705 -17.056 1.00 82.81 89 TRP A CA 1
ATOM 724 C C . TRP A 1 89 ? 2.672 6.086 -17.809 1.00 82.81 89 TRP A C 1
ATOM 726 O O . TRP A 1 89 ? 2.602 6.797 -18.811 1.00 82.81 89 TRP A O 1
ATOM 736 N N . SER A 1 90 ? 3.807 5.530 -17.390 1.00 80.44 90 SER A N 1
ATOM 737 C CA . SER A 1 90 ? 5.106 5.653 -18.046 1.00 80.44 90 SER A CA 1
ATOM 738 C C . SER A 1 90 ? 5.028 5.322 -19.541 1.00 80.44 90 SER A C 1
ATOM 740 O O . SER A 1 90 ? 5.537 6.062 -20.383 1.00 80.44 90 SER A O 1
ATOM 742 N N . ARG A 1 91 ? 4.302 4.262 -19.904 1.00 79.75 91 ARG A N 1
ATOM 743 C CA . ARG A 1 91 ? 4.090 3.883 -21.308 1.00 79.75 91 ARG A CA 1
ATOM 744 C C . ARG A 1 91 ? 3.227 4.882 -22.083 1.00 79.75 91 ARG A C 1
ATOM 746 O O . ARG A 1 91 ? 3.465 5.101 -23.266 1.00 79.75 91 ARG A O 1
ATOM 753 N N . LEU A 1 92 ? 2.189 5.429 -21.453 1.00 82.00 92 LEU A N 1
ATOM 754 C CA . LEU A 1 92 ? 1.241 6.336 -22.110 1.00 82.00 92 LEU A CA 1
ATOM 755 C C . LEU A 1 92 ? 1.811 7.745 -22.292 1.00 82.00 92 LEU A C 1
ATOM 757 O O . LEU A 1 92 ? 1.455 8.429 -23.248 1.00 82.00 92 LEU A O 1
ATOM 761 N N . LEU A 1 93 ? 2.697 8.168 -21.392 1.00 80.62 93 LEU A N 1
ATOM 762 C CA . LEU A 1 93 ? 3.241 9.522 -21.337 1.00 80.62 93 LEU A CA 1
ATOM 763 C C . LEU A 1 93 ? 4.782 9.525 -21.325 1.00 80.62 93 LEU A C 1
ATOM 765 O O . LEU A 1 93 ? 5.392 10.150 -20.454 1.00 80.62 93 LEU A O 1
ATOM 769 N N . PRO A 1 94 ? 5.449 8.898 -22.315 1.00 76.56 94 PRO A N 1
ATOM 770 C CA . PRO A 1 94 ? 6.899 8.701 -22.288 1.00 76.56 94 PRO A CA 1
ATOM 771 C C . PRO A 1 94 ? 7.681 10.021 -22.304 1.00 76.56 94 PRO A C 1
ATOM 773 O O . PRO A 1 94 ? 8.746 10.125 -21.704 1.00 76.56 94 PRO A O 1
ATOM 776 N N . ARG A 1 95 ? 7.122 11.074 -22.917 1.00 77.12 95 ARG A N 1
ATOM 777 C CA . ARG A 1 95 ? 7.724 12.420 -22.960 1.00 77.12 95 ARG A CA 1
ATOM 778 C C . ARG A 1 95 ? 7.853 13.079 -21.584 1.00 77.12 95 ARG A C 1
ATOM 780 O O . ARG A 1 95 ? 8.652 13.992 -21.434 1.00 77.12 95 ARG A O 1
ATOM 787 N N . TYR A 1 96 ? 7.079 12.639 -20.595 1.00 67.06 96 TYR A N 1
ATOM 788 C CA . TYR A 1 96 ? 7.136 13.177 -19.234 1.00 67.06 96 TYR A CA 1
ATOM 789 C C . TYR A 1 96 ? 8.117 12.402 -18.346 1.00 67.06 96 TYR A C 1
ATOM 791 O O . TYR A 1 96 ? 8.560 12.929 -17.329 1.00 67.06 96 TYR A O 1
ATOM 799 N N . LEU A 1 97 ? 8.522 11.193 -18.756 1.00 67.81 97 LEU A N 1
ATOM 800 C CA . LEU A 1 97 ? 9.509 10.390 -18.032 1.00 67.81 97 LEU A CA 1
ATOM 801 C C . LEU A 1 97 ? 10.931 10.907 -18.169 1.00 67.81 97 LEU A C 1
ATOM 803 O O . LEU A 1 97 ? 11.730 10.675 -17.277 1.00 67.81 97 LEU A O 1
ATOM 807 N N . GLN A 1 98 ? 11.255 11.630 -19.241 1.00 61.56 98 GLN A N 1
ATOM 808 C CA . GLN A 1 98 ? 12.604 12.179 -19.428 1.00 61.56 98 GLN A CA 1
ATOM 809 C C . GLN A 1 98 ? 13.019 13.158 -18.313 1.00 61.56 98 GLN A C 1
ATOM 811 O O . GLN A 1 98 ? 14.201 13.443 -18.151 1.00 61.56 98 GLN A O 1
ATOM 816 N N . TYR A 1 99 ? 12.046 13.664 -17.546 1.00 63.38 99 TYR A N 1
ATOM 817 C CA . TYR A 1 99 ? 12.256 14.523 -16.379 1.00 63.38 99 TYR A CA 1
ATOM 818 C C . TYR A 1 99 ? 11.995 13.807 -15.050 1.00 63.38 99 TYR A C 1
ATOM 820 O O . TYR A 1 99 ? 12.300 14.353 -13.990 1.00 63.38 99 TYR A O 1
ATOM 828 N N . ALA A 1 100 ? 11.421 12.604 -15.092 1.00 64.19 100 ALA A N 1
ATOM 829 C CA . ALA A 1 100 ? 11.259 11.764 -13.922 1.00 64.19 100 ALA A CA 1
ATOM 830 C C . ALA A 1 100 ? 12.590 11.040 -13.694 1.00 64.19 100 ALA A C 1
ATOM 832 O O . ALA A 1 100 ? 13.092 10.341 -14.571 1.00 64.19 100 ALA A O 1
ATOM 833 N N . GLY A 1 101 ? 13.202 11.247 -12.530 1.00 71.56 101 GLY A N 1
ATOM 834 C CA . GLY A 1 101 ? 14.386 10.488 -12.134 1.00 71.56 101 GLY A CA 1
ATOM 835 C C . GLY A 1 101 ? 14.106 8.978 -12.026 1.00 71.56 101 GLY A C 1
ATOM 836 O O . GLY A 1 101 ? 13.004 8.513 -12.326 1.00 71.56 101 GLY A O 1
ATOM 837 N N . PRO A 1 102 ? 15.089 8.182 -11.572 1.00 79.31 102 PRO A N 1
ATOM 838 C CA . PRO A 1 102 ? 14.870 6.757 -11.345 1.00 79.31 102 PRO A CA 1
ATOM 839 C C . PRO A 1 102 ? 13.770 6.544 -10.300 1.00 79.31 102 PRO A C 1
ATOM 841 O O . PRO A 1 102 ? 13.799 7.192 -9.252 1.00 79.31 102 PRO A O 1
ATOM 844 N N . LEU A 1 103 ? 12.852 5.610 -10.575 1.00 85.69 103 LEU A N 1
ATOM 845 C CA . LEU A 1 103 ? 11.764 5.258 -9.665 1.00 85.69 103 LEU A CA 1
ATOM 846 C C . LEU A 1 103 ? 12.329 4.763 -8.329 1.00 85.69 103 LEU A C 1
ATOM 848 O O . LEU A 1 103 ? 13.067 3.778 -8.279 1.00 85.69 103 LEU A O 1
ATOM 852 N N . ARG A 1 104 ? 11.951 5.421 -7.236 1.00 90.12 104 ARG A N 1
ATOM 853 C CA . ARG A 1 104 ? 12.335 5.061 -5.868 1.00 90.12 104 ARG A CA 1
ATOM 854 C C . ARG A 1 104 ? 11.177 4.396 -5.141 1.00 90.12 104 ARG A C 1
ATOM 856 O O . ARG A 1 104 ? 10.013 4.741 -5.330 1.00 90.12 104 ARG A O 1
ATOM 863 N N . ALA A 1 105 ? 11.499 3.511 -4.203 1.00 90.94 105 ALA A N 1
ATOM 864 C CA . ALA A 1 105 ? 10.510 2.794 -3.400 1.00 90.94 105 ALA A CA 1
ATOM 865 C C . ALA A 1 105 ? 9.502 3.717 -2.682 1.00 90.94 105 ALA A C 1
ATOM 867 O O . ALA A 1 105 ? 8.322 3.395 -2.574 1.00 90.94 105 ALA A O 1
ATOM 868 N N . GLN A 1 106 ? 9.945 4.889 -2.221 1.00 89.06 106 GLN A N 1
ATOM 869 C CA . GLN A 1 106 ? 9.090 5.866 -1.536 1.00 89.06 106 GLN A CA 1
ATOM 870 C C . GLN A 1 106 ? 8.059 6.517 -2.466 1.00 89.06 106 GLN A C 1
ATOM 872 O O . GLN A 1 106 ? 6.971 6.871 -2.013 1.00 89.06 106 GLN A O 1
ATOM 877 N N . GLU A 1 107 ? 8.359 6.634 -3.762 1.00 89.00 107 GLU A N 1
ATOM 878 C CA . GLU A 1 107 ? 7.443 7.216 -4.750 1.00 89.00 107 GLU A CA 1
ATOM 879 C C . GLU A 1 107 ? 6.209 6.330 -4.950 1.00 89.00 107 GLU A C 1
ATOM 881 O O . GLU A 1 107 ? 5.098 6.836 -5.118 1.00 89.00 107 GLU A O 1
ATOM 886 N N . LEU A 1 108 ? 6.369 5.011 -4.781 1.00 90.50 108 LEU A N 1
ATOM 887 C CA . LEU A 1 108 ? 5.262 4.053 -4.755 1.00 90.50 108 LEU A CA 1
ATOM 888 C C . LEU A 1 108 ? 4.303 4.267 -3.576 1.00 90.50 108 LEU A C 1
ATOM 890 O O . LEU A 1 108 ? 3.254 3.637 -3.540 1.00 90.50 108 LEU A O 1
ATOM 894 N N . LEU A 1 109 ? 4.627 5.122 -2.604 1.00 91.12 109 LEU A N 1
ATOM 895 C CA . LEU A 1 109 ? 3.817 5.359 -1.404 1.00 91.12 109 LEU A CA 1
ATOM 896 C C . LEU A 1 109 ? 3.230 6.779 -1.342 1.00 91.12 109 LEU A C 1
ATOM 898 O O . LEU A 1 109 ? 2.606 7.144 -0.341 1.00 91.12 109 LEU A O 1
ATOM 902 N N . LEU A 1 110 ? 3.428 7.590 -2.387 1.00 83.81 110 LEU A N 1
ATOM 903 C CA . LEU A 1 110 ? 2.968 8.981 -2.424 1.00 83.81 110 LEU A CA 1
ATOM 904 C C . LEU A 1 110 ? 1.479 9.101 -2.752 1.00 83.81 110 LEU A C 1
ATOM 906 O O . LEU A 1 110 ? 0.767 9.908 -2.153 1.00 83.81 110 LEU A O 1
ATOM 910 N N . HIS A 1 111 ? 0.996 8.291 -3.692 1.00 78.06 111 HIS A N 1
ATOM 911 C CA . HIS A 1 111 ? -0.335 8.451 -4.271 1.00 78.06 111 HIS A CA 1
ATOM 912 C C . HIS A 1 111 ? -1.254 7.272 -3.948 1.00 78.06 111 HIS A C 1
ATOM 914 O O . HIS A 1 111 ? -0.811 6.146 -3.729 1.00 78.06 111 HIS A O 1
ATOM 920 N N . HIS A 1 112 ? -2.559 7.546 -3.895 1.00 82.25 112 HIS A N 1
ATOM 921 C CA . HIS A 1 112 ? -3.639 6.562 -3.715 1.00 82.25 112 HIS A CA 1
ATOM 922 C C . HIS A 1 112 ? -3.609 5.708 -2.436 1.00 82.25 112 HIS A C 1
ATOM 924 O O . HIS A 1 112 ? -4.522 4.911 -2.235 1.00 82.25 112 HIS A O 1
ATOM 930 N N . VAL A 1 113 ? -2.640 5.902 -1.535 1.00 89.50 113 VAL A N 1
ATOM 931 C CA . VAL A 1 113 ? -2.543 5.156 -0.271 1.00 89.50 113 VAL A CA 1
ATOM 932 C C . VAL A 1 113 ? -3.849 5.205 0.539 1.00 89.50 113 VAL A C 1
ATOM 934 O O . VAL A 1 113 ? -4.334 4.133 0.891 1.00 89.50 113 VAL A O 1
ATOM 937 N N . PRO A 1 114 ? -4.491 6.371 0.776 1.00 92.81 114 PRO A N 1
ATOM 938 C CA . PRO A 1 114 ? -5.754 6.416 1.518 1.00 92.81 114 PRO A CA 1
ATOM 939 C C . PRO A 1 114 ? -6.880 5.576 0.910 1.00 92.81 114 PRO A C 1
ATOM 941 O O . PRO A 1 114 ? -7.572 4.858 1.625 1.00 92.81 114 PRO A O 1
ATOM 944 N N . GLU A 1 115 ? -7.030 5.613 -0.416 1.00 91.88 115 GLU A N 1
ATOM 945 C CA . GLU A 1 115 ? -8.077 4.860 -1.114 1.00 91.88 115 GLU A CA 1
ATOM 946 C C . GLU A 1 115 ? -7.831 3.351 -1.014 1.00 91.88 115 GLU A C 1
ATOM 948 O O . GLU A 1 115 ? -8.760 2.584 -0.777 1.00 91.88 115 GLU A O 1
ATOM 953 N N . GLN A 1 116 ? -6.576 2.920 -1.144 1.00 92.31 116 GLN A N 1
ATOM 954 C CA . GLN A 1 116 ? -6.217 1.509 -1.034 1.00 92.31 116 GLN A CA 1
ATOM 955 C C . GLN A 1 116 ? -6.372 0.980 0.397 1.00 92.31 116 GLN A C 1
ATOM 957 O O . GLN A 1 116 ? -6.907 -0.112 0.583 1.00 92.31 116 GLN A O 1
ATOM 962 N N . VAL A 1 117 ? -5.982 1.767 1.406 1.00 95.31 117 VAL A N 1
ATOM 963 C CA . VAL A 1 117 ? -6.211 1.427 2.819 1.00 95.31 117 VAL A CA 1
ATOM 964 C C . VAL A 1 117 ? -7.706 1.319 3.115 1.00 95.31 117 VAL A C 1
ATOM 966 O O . VAL A 1 117 ? -8.129 0.341 3.727 1.00 95.31 117 VAL A O 1
ATOM 969 N N . MET A 1 118 ? -8.518 2.269 2.642 1.00 94.38 118 MET A N 1
ATOM 970 C CA . MET A 1 118 ? -9.966 2.230 2.848 1.00 94.38 118 MET A CA 1
ATOM 971 C C . MET A 1 118 ? -10.593 0.984 2.215 1.00 94.38 118 MET A C 1
ATOM 973 O O . MET A 1 118 ? -11.284 0.245 2.907 1.00 94.38 118 MET A O 1
ATOM 977 N N . ARG A 1 119 ? -10.286 0.685 0.946 1.00 91.31 119 ARG A N 1
ATOM 978 C CA . ARG A 1 119 ? -10.801 -0.513 0.254 1.00 91.31 119 ARG A CA 1
ATOM 979 C C . ARG A 1 119 ? -10.386 -1.812 0.933 1.00 91.31 119 ARG A C 1
ATOM 981 O O . ARG A 1 119 ? -11.181 -2.745 1.032 1.00 91.31 119 ARG A O 1
ATOM 988 N N . PHE A 1 120 ? -9.143 -1.880 1.408 1.00 93.44 120 PHE A N 1
ATOM 989 C CA . PHE A 1 120 ? -8.682 -3.012 2.200 1.00 93.44 120 PHE A CA 1
ATOM 990 C C . PHE A 1 120 ? -9.530 -3.165 3.466 1.00 93.44 120 PHE A C 1
ATOM 992 O O . PHE A 1 120 ? -10.032 -4.249 3.760 1.00 93.44 120 PHE A O 1
ATOM 999 N N . CYS A 1 121 ? -9.748 -2.071 4.194 1.00 94.88 121 CYS A N 1
ATOM 1000 C CA . CYS A 1 121 ? -10.544 -2.102 5.409 1.00 94.88 121 CYS A CA 1
ATOM 1001 C C . CYS A 1 121 ? -12.020 -2.440 5.153 1.00 94.88 121 CYS A C 1
ATOM 1003 O O . CYS A 1 121 ? -12.589 -3.215 5.918 1.00 94.88 121 CYS A O 1
ATOM 1005 N N . GLU A 1 122 ? -12.626 -1.914 4.087 1.00 93.56 122 GLU A N 1
ATOM 1006 C CA . GLU A 1 122 ? -13.996 -2.236 3.657 1.00 93.56 122 GLU A CA 1
ATOM 1007 C C . GLU A 1 122 ? -14.140 -3.743 3.400 1.00 93.56 122 GLU A C 1
ATOM 1009 O O . GLU A 1 122 ? -15.067 -4.375 3.908 1.00 93.56 122 GLU A O 1
ATOM 1014 N N . LYS A 1 123 ? -13.173 -4.341 2.692 1.00 92.12 123 LYS A N 1
ATOM 1015 C CA . LYS A 1 123 ? -13.162 -5.774 2.371 1.00 92.12 123 LYS A CA 1
ATOM 1016 C C . LYS A 1 123 ? -13.012 -6.674 3.602 1.00 92.12 123 LYS A C 1
ATOM 1018 O O . LYS A 1 123 ? -13.600 -7.751 3.633 1.00 92.12 123 LYS A O 1
ATOM 1023 N N . HIS A 1 124 ? -12.193 -6.277 4.576 1.00 92.12 124 HIS A N 1
ATOM 1024 C CA . HIS A 1 124 ? -11.779 -7.162 5.671 1.00 92.12 124 HIS A CA 1
ATOM 1025 C C . HIS A 1 124 ? -12.484 -6.904 7.009 1.00 92.12 124 HIS A C 1
ATOM 1027 O O . HIS A 1 124 ? -12.506 -7.801 7.849 1.00 92.12 124 HIS A O 1
ATOM 1033 N N . TYR A 1 125 ? -13.051 -5.714 7.224 1.00 91.69 125 TYR A N 1
ATOM 1034 C CA . TYR A 1 125 ? -13.586 -5.307 8.531 1.00 91.69 125 TYR A CA 1
ATOM 1035 C C . TYR A 1 125 ? -15.007 -4.728 8.490 1.00 91.69 125 TYR A C 1
ATOM 1037 O O . TYR A 1 125 ? -15.520 -4.351 9.540 1.00 91.69 125 TYR A O 1
ATOM 1045 N N . ALA A 1 126 ? -15.656 -4.678 7.320 1.00 89.81 126 ALA A N 1
ATOM 1046 C CA . ALA A 1 126 ? -17.057 -4.274 7.161 1.00 89.81 126 ALA A CA 1
ATOM 1047 C C . ALA A 1 126 ? -17.414 -2.996 7.955 1.00 89.81 126 ALA A C 1
ATOM 1049 O O . ALA A 1 126 ? -16.874 -1.932 7.665 1.00 89.81 126 ALA A O 1
ATOM 1050 N N . ALA A 1 127 ? -18.288 -3.082 8.966 1.00 88.44 127 ALA A N 1
ATOM 1051 C CA . ALA A 1 127 ? -18.735 -1.935 9.765 1.00 88.44 127 ALA A CA 1
ATOM 1052 C C . ALA A 1 127 ? -17.593 -1.199 10.500 1.00 88.44 127 ALA A C 1
ATOM 1054 O O . ALA A 1 127 ? -17.657 0.016 10.675 1.00 88.44 127 ALA A O 1
ATOM 1055 N N . ASP A 1 128 ? -16.511 -1.900 10.847 1.00 91.75 128 ASP A N 1
ATOM 1056 C CA . ASP A 1 128 ? -15.345 -1.324 11.528 1.00 91.75 128 ASP A CA 1
ATOM 1057 C C . ASP A 1 128 ? -14.310 -0.737 10.554 1.00 91.75 128 ASP A C 1
ATOM 1059 O O . ASP A 1 128 ? -13.227 -0.314 10.971 1.00 91.75 128 ASP A O 1
ATOM 1063 N N . CYS A 1 129 ? -14.596 -0.713 9.246 1.00 93.69 129 CYS A N 1
ATOM 1064 C CA . CYS A 1 129 ? -13.616 -0.315 8.238 1.00 93.69 129 CYS A CA 1
ATOM 1065 C C . CYS A 1 129 ? -13.102 1.114 8.437 1.00 93.69 129 CYS A C 1
ATOM 1067 O O . CYS A 1 129 ? -11.896 1.343 8.401 1.00 93.69 129 CYS A O 1
ATOM 1069 N N . ARG A 1 130 ? -13.999 2.067 8.698 1.00 93.94 130 ARG A N 1
ATOM 1070 C CA . ARG A 1 130 ? -13.683 3.495 8.787 1.00 93.94 130 ARG A CA 1
ATOM 1071 C C . ARG A 1 130 ? -12.740 3.838 9.950 1.00 93.94 130 ARG A C 1
ATOM 1073 O O . ARG A 1 130 ? -11.692 4.423 9.675 1.00 93.94 130 ARG A O 1
ATOM 1080 N N . PRO A 1 131 ? -13.019 3.462 11.218 1.00 94.00 131 PRO A N 1
ATOM 1081 C CA . PRO A 1 131 ? -12.095 3.745 12.321 1.00 94.00 131 PRO A CA 1
ATOM 1082 C C . PRO A 1 131 ? -10.748 3.024 12.158 1.00 94.00 131 PRO A C 1
ATOM 1084 O O . PRO A 1 131 ? -9.708 3.545 12.558 1.00 94.00 131 PRO A O 1
ATOM 1087 N N . ARG A 1 132 ? -10.740 1.841 11.533 1.00 95.50 132 ARG A N 1
ATOM 1088 C CA . ARG A 1 132 ? -9.517 1.090 11.219 1.00 95.50 132 ARG A CA 1
ATOM 1089 C C . ARG A 1 132 ? -8.683 1.761 10.130 1.00 95.50 132 ARG A C 1
ATOM 1091 O O . ARG A 1 132 ? -7.472 1.886 10.295 1.00 95.50 132 ARG A O 1
ATOM 1098 N N . ALA A 1 133 ? -9.319 2.238 9.065 1.00 96.12 133 ALA A N 1
ATOM 1099 C CA . ALA A 1 133 ? -8.658 2.980 7.999 1.00 96.12 133 ALA A CA 1
ATOM 1100 C C . ALA A 1 133 ? -8.083 4.302 8.522 1.00 96.12 133 ALA A C 1
ATOM 1102 O O . ALA A 1 133 ? -6.916 4.595 8.269 1.00 96.12 133 ALA A O 1
ATOM 1103 N N . ALA A 1 134 ? -8.851 5.053 9.319 1.00 95.81 134 ALA A N 1
ATOM 1104 C CA . ALA A 1 134 ? -8.382 6.286 9.949 1.00 95.81 134 ALA A CA 1
ATOM 1105 C C . ALA A 1 134 ? -7.138 6.039 10.821 1.00 95.81 134 ALA A C 1
ATOM 1107 O O . ALA A 1 134 ? -6.138 6.744 10.682 1.00 95.81 134 ALA A O 1
ATOM 1108 N N . ALA A 1 135 ? -7.149 4.977 11.636 1.00 96.38 135 ALA A N 1
ATOM 1109 C CA . ALA A 1 135 ? -6.005 4.585 12.458 1.00 96.38 135 ALA A CA 1
ATOM 1110 C C . ALA A 1 135 ? -4.764 4.217 11.625 1.00 96.38 135 ALA A C 1
ATOM 1112 O O . ALA A 1 135 ? -3.666 4.671 11.931 1.00 96.38 135 ALA A O 1
ATOM 1113 N N . LEU A 1 136 ? -4.926 3.432 10.555 1.00 96.56 136 LEU A N 1
ATOM 1114 C CA . LEU A 1 136 ? -3.823 3.069 9.656 1.00 96.56 136 LEU A CA 1
ATOM 1115 C C . LEU A 1 136 ? -3.252 4.290 8.921 1.00 96.56 136 LEU A C 1
ATOM 1117 O O . LEU A 1 136 ? -2.043 4.382 8.708 1.00 96.56 136 LEU A O 1
ATOM 1121 N N . LEU A 1 137 ? -4.103 5.246 8.552 1.00 95.19 137 LEU A N 1
ATOM 1122 C CA . LEU A 1 137 ? -3.700 6.475 7.867 1.00 95.19 137 LEU A CA 1
ATOM 1123 C C . LEU A 1 137 ? -3.135 7.539 8.812 1.00 95.19 137 LEU A C 1
ATOM 1125 O O . LEU A 1 137 ? -2.442 8.442 8.343 1.00 95.19 137 LEU A O 1
ATOM 1129 N N . GLY A 1 138 ? -3.364 7.399 10.121 1.00 94.31 138 GLY A N 1
ATOM 1130 C CA . GLY A 1 138 ? -3.012 8.410 11.116 1.00 94.31 138 GLY A CA 1
ATOM 1131 C C . GLY A 1 138 ? -3.882 9.661 11.003 1.00 94.31 138 GLY A C 1
ATOM 1132 O O . GLY A 1 138 ? -3.432 10.746 11.353 1.00 94.31 138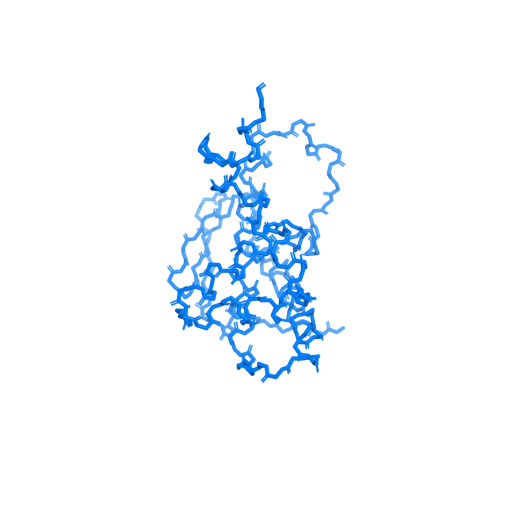 GLY A O 1
ATOM 1133 N N . PHE A 1 139 ? -5.094 9.525 10.463 1.00 94.94 139 PHE A N 1
ATOM 1134 C CA . PHE A 1 139 ? -6.030 10.631 10.303 1.00 94.94 139 PHE A CA 1
ATOM 1135 C C . PHE A 1 139 ? -6.839 10.833 11.580 1.00 94.94 139 PHE A C 1
ATOM 1137 O O . PHE A 1 139 ? -7.373 9.883 12.152 1.00 94.94 139 PHE A O 1
ATOM 1144 N N . SER A 1 140 ? -6.992 12.092 11.976 1.00 92.50 140 SER A N 1
ATOM 1145 C CA . SER A 1 140 ? -8.078 12.515 12.85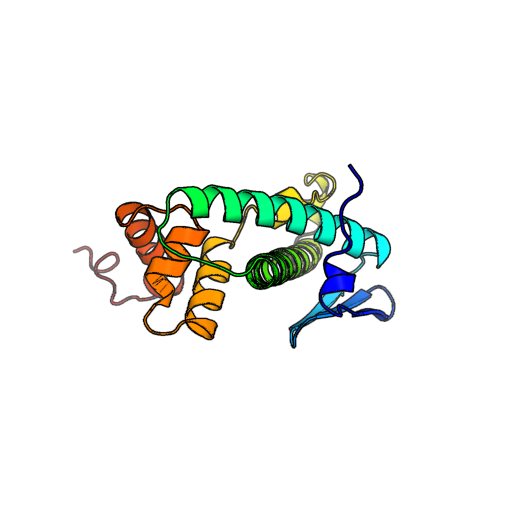8 1.00 92.50 140 SER A CA 1
ATOM 1146 C C . SER A 1 140 ? -9.438 12.366 12.165 1.00 92.50 140 SER A C 1
ATOM 1148 O O . SER A 1 140 ? -9.524 12.334 10.934 1.00 92.50 140 SER A O 1
ATOM 1150 N N . ASP A 1 141 ? -10.528 12.367 12.936 1.00 90.00 141 ASP A N 1
ATOM 1151 C CA . ASP A 1 141 ? -11.888 12.304 12.379 1.00 90.00 141 ASP A CA 1
ATOM 1152 C C . ASP A 1 141 ? -12.149 13.427 11.362 1.00 90.00 141 ASP A C 1
ATOM 1154 O O . ASP A 1 141 ? -12.752 13.209 10.309 1.00 90.00 141 ASP A O 1
ATOM 1158 N N . HIS A 1 142 ? -11.633 14.631 11.631 1.00 92.38 142 HIS A N 1
ATOM 1159 C CA . HIS A 1 142 ? -11.763 15.771 10.726 1.00 92.38 142 HIS A CA 1
ATOM 1160 C C . HIS A 1 142 ? -10.967 15.594 9.422 1.00 92.38 142 HIS A C 1
ATOM 1162 O O . HIS A 1 142 ? -11.426 15.995 8.351 1.00 92.38 142 HIS A O 1
ATOM 1168 N N . GLU A 1 143 ? -9.774 15.001 9.471 1.00 94.00 143 GLU A N 1
ATOM 1169 C CA . GLU A 1 143 ? -9.002 14.673 8.264 1.00 94.00 143 GLU A CA 1
ATOM 1170 C C . GLU A 1 143 ? -9.663 13.565 7.453 1.00 94.00 143 GLU A C 1
ATOM 1172 O O . GLU A 1 143 ? -9.759 13.693 6.232 1.00 94.00 143 GLU A O 1
ATOM 1177 N N . MET A 1 144 ? -10.188 12.537 8.123 1.00 93.69 144 MET A N 1
ATOM 1178 C CA . MET A 1 144 ? -10.912 11.450 7.474 1.00 93.69 144 MET A CA 1
ATOM 1179 C C . MET A 1 144 ? -12.145 11.978 6.735 1.00 93.69 144 MET A C 1
ATOM 1181 O O . MET A 1 144 ? -12.300 11.720 5.543 1.00 93.69 144 MET A O 1
ATOM 1185 N N . MET A 1 145 ? -12.964 12.805 7.394 1.00 90.00 145 MET A N 1
ATOM 1186 C CA . MET A 1 145 ? -14.122 13.444 6.758 1.00 90.00 145 MET A CA 1
ATOM 1187 C C . MET A 1 145 ? -13.723 14.314 5.561 1.00 90.00 145 MET A C 1
ATOM 1189 O O . MET A 1 145 ? -14.342 14.228 4.499 1.00 90.00 145 MET A O 1
ATOM 1193 N N . ARG A 1 146 ? -12.680 15.147 5.695 1.00 89.31 146 ARG A N 1
ATOM 1194 C CA . ARG A 1 146 ? -12.209 15.994 4.584 1.00 89.31 146 ARG A CA 1
ATOM 1195 C C . ARG A 1 146 ? -11.743 15.161 3.395 1.00 89.31 146 ARG A C 1
ATOM 1197 O O . ARG A 1 146 ? -12.079 15.500 2.259 1.00 89.31 146 ARG A O 1
ATOM 1204 N N . TRP A 1 147 ? -10.996 14.089 3.646 1.00 90.56 147 TRP A N 1
ATOM 1205 C CA . TRP A 1 147 ? -10.532 13.179 2.605 1.00 90.56 147 TRP A CA 1
ATOM 1206 C C . TRP A 1 147 ? -11.698 12.450 1.918 1.00 90.56 147 TRP A C 1
ATOM 1208 O O . TRP A 1 147 ? -11.764 12.440 0.690 1.00 90.56 147 TRP A O 1
ATOM 1218 N N . GLU A 1 148 ? -12.664 11.921 2.676 1.00 88.81 148 GLU A N 1
ATOM 1219 C CA . GLU A 1 148 ? -13.853 11.239 2.137 1.00 88.81 148 GLU A CA 1
ATOM 1220 C C . GLU A 1 148 ? -14.651 12.135 1.183 1.00 88.81 148 GLU A C 1
ATOM 1222 O O . GLU A 1 148 ? -15.084 11.702 0.111 1.00 88.81 148 GLU A O 1
ATOM 1227 N N . GLN A 1 149 ? -14.779 13.420 1.519 1.00 84.25 149 GLN A N 1
ATOM 1228 C CA . GLN A 1 149 ? -15.443 14.394 0.657 1.00 84.25 149 GLN A CA 1
ATOM 1229 C C . GLN A 1 149 ? -14.658 14.700 -0.634 1.00 84.25 149 GLN A C 1
ATOM 1231 O O . GLN A 1 149 ? -15.216 15.260 -1.578 1.00 84.25 149 GLN A O 1
ATOM 1236 N N . GLN A 1 150 ? -13.359 14.398 -0.691 1.00 82.69 150 GLN A N 1
ATOM 1237 C CA . GLN A 1 150 ? -12.508 14.582 -1.873 1.00 82.69 150 GLN A CA 1
ATOM 1238 C C . GLN A 1 150 ? -12.399 13.321 -2.741 1.00 82.69 150 GLN A C 1
ATOM 1240 O O . GLN A 1 150 ? -11.807 13.391 -3.822 1.00 82.69 150 GLN A O 1
ATOM 1245 N N . ARG A 1 151 ? -12.957 12.180 -2.307 1.00 83.06 151 ARG A N 1
ATOM 1246 C CA . ARG A 1 151 ? -12.929 10.935 -3.086 1.00 83.06 151 ARG A CA 1
ATOM 1247 C C . ARG A 1 151 ? -13.627 11.127 -4.435 1.00 83.06 151 ARG A C 1
ATOM 1249 O O . ARG A 1 151 ? -14.628 11.833 -4.539 1.00 83.06 151 ARG A O 1
ATOM 1256 N N . LEU A 1 152 ? -13.093 10.474 -5.469 1.00 67.00 152 LEU A N 1
ATOM 1257 C CA . LEU A 1 152 ? -13.608 10.547 -6.842 1.00 67.00 152 LEU A CA 1
ATOM 1258 C C . LEU A 1 152 ? -15.109 10.233 -6.946 1.00 67.00 152 LEU A C 1
ATOM 1260 O O . LEU A 1 152 ? -15.790 11.029 -7.578 1.00 67.00 152 LEU A O 1
ATOM 1264 N N . PRO A 1 153 ? -15.660 9.177 -6.312 1.00 68.25 153 PRO A N 1
ATOM 1265 C CA . PRO A 1 153 ? -17.104 8.933 -6.329 1.00 68.25 153 PRO A CA 1
ATOM 1266 C C . PRO A 1 153 ? -17.906 10.122 -5.792 1.00 68.25 153 PRO A C 1
ATOM 1268 O O . PRO A 1 153 ? -18.849 10.565 -6.429 1.00 68.25 153 PRO A O 1
ATOM 1271 N N . THR A 1 154 ? -17.463 10.711 -4.680 1.00 60.91 154 THR A N 1
ATOM 1272 C CA . THR A 1 154 ? -18.090 11.888 -4.067 1.00 60.91 154 THR A CA 1
ATOM 1273 C C . THR A 1 154 ? -17.976 13.142 -4.941 1.00 60.91 154 THR A C 1
ATOM 1275 O O . THR A 1 154 ? -18.871 13.982 -4.931 1.00 60.91 154 THR A O 1
ATOM 1278 N N . ARG A 1 155 ? -16.876 13.295 -5.691 1.00 59.12 155 ARG A N 1
ATOM 1279 C CA . ARG A 1 155 ? -16.661 14.397 -6.650 1.00 59.12 155 ARG A CA 1
ATOM 1280 C C . ARG A 1 155 ? -17.389 14.197 -7.982 1.00 59.12 155 ARG A C 1
ATOM 1282 O O . ARG A 1 155 ? -17.701 15.162 -8.658 1.00 59.12 155 ARG A O 1
ATOM 1289 N N . MET A 1 156 ? -17.623 12.957 -8.383 1.00 62.84 156 MET A N 1
ATOM 1290 C CA . MET A 1 156 ? -18.357 12.626 -9.606 1.00 62.84 156 MET A CA 1
ATOM 1291 C C . MET A 1 156 ? -19.866 12.536 -9.355 1.00 62.84 156 MET A C 1
ATOM 1293 O O . MET A 1 156 ? -20.636 12.495 -10.311 1.00 62.84 156 MET A O 1
ATOM 1297 N N . ASP A 1 157 ? -20.291 12.519 -8.089 1.00 62.69 157 ASP A N 1
ATOM 1298 C CA . ASP A 1 157 ? -21.690 12.644 -7.706 1.00 62.69 157 ASP A CA 1
ATOM 1299 C C . ASP A 1 157 ? -22.183 14.070 -7.987 1.00 62.69 157 ASP A C 1
ATOM 1301 O O . ASP A 1 157 ? -21.979 15.005 -7.210 1.00 62.69 157 ASP A O 1
ATOM 1305 N N . THR A 1 158 ? -22.846 14.233 -9.127 1.00 60.66 158 THR A N 1
ATOM 1306 C CA . THR A 1 158 ? -23.447 15.498 -9.563 1.00 60.66 158 THR A CA 1
ATOM 1307 C C . THR A 1 158 ? -24.621 15.934 -8.681 1.00 60.66 158 THR A C 1
ATOM 1309 O O . THR A 1 158 ? -25.041 17.087 -8.761 1.00 60.66 158 THR A O 1
ATOM 1312 N N . ASN A 1 159 ? -25.123 15.065 -7.793 1.00 60.53 159 ASN A N 1
ATOM 1313 C CA . ASN A 1 159 ? -26.102 15.421 -6.766 1.00 60.53 159 ASN A CA 1
ATOM 1314 C C . ASN A 1 159 ? -25.472 15.936 -5.464 1.00 60.53 159 ASN A C 1
ATOM 1316 O O . ASN A 1 159 ? -26.204 16.329 -4.552 1.00 60.53 159 ASN A O 1
ATOM 1320 N N . ASN A 1 160 ? -24.144 15.972 -5.363 1.00 58.78 160 ASN A N 1
ATOM 1321 C CA . ASN A 1 160 ? -23.451 16.476 -4.186 1.00 58.78 160 ASN A CA 1
ATOM 1322 C C . ASN A 1 160 ? -23.715 17.980 -3.994 1.00 58.78 160 ASN A C 1
ATOM 1324 O O . ASN A 1 160 ? -23.629 18.772 -4.936 1.00 58.78 160 ASN A O 1
ATOM 1328 N N . SER A 1 161 ? -23.985 18.392 -2.751 1.00 61.88 161 SER A N 1
ATOM 1329 C CA . SER A 1 161 ? -24.236 19.791 -2.380 1.00 61.88 161 SER A CA 1
ATOM 1330 C C . SER A 1 161 ? -23.109 20.743 -2.788 1.00 61.88 161 SER A C 1
ATOM 1332 O O . SER A 1 161 ? -23.359 21.921 -3.007 1.00 61.88 161 SER A O 1
ATOM 1334 N N . ARG A 1 162 ? -21.883 20.235 -2.969 1.00 56.62 162 ARG A N 1
ATOM 1335 C CA . ARG A 1 162 ? -20.749 21.003 -3.507 1.00 56.62 162 ARG A CA 1
ATOM 1336 C C . ARG A 1 162 ? -20.949 21.488 -4.947 1.00 56.62 162 ARG A C 1
ATOM 1338 O O . ARG A 1 162 ? -20.446 22.553 -5.283 1.00 56.62 162 ARG A O 1
ATOM 1345 N N . TYR A 1 163 ? -21.665 20.732 -5.781 1.00 57.12 163 TYR A N 1
ATOM 1346 C CA . TYR A 1 163 ? -22.015 21.128 -7.155 1.00 57.12 163 TYR A CA 1
ATOM 1347 C C . TYR A 1 163 ? -23.381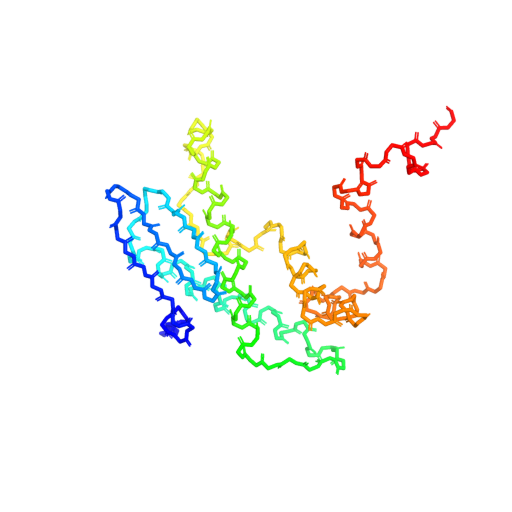 21.810 -7.236 1.00 57.12 163 TYR A C 1
ATOM 1349 O O . TYR A 1 163 ? -23.677 22.475 -8.222 1.00 57.12 163 TYR A O 1
ATOM 1357 N N . ARG A 1 164 ? -24.191 21.702 -6.177 1.00 57.75 164 ARG A N 1
ATOM 1358 C CA . ARG A 1 164 ? -25.425 22.473 -5.993 1.00 57.75 164 ARG A CA 1
ATOM 1359 C C . ARG A 1 164 ? -25.108 23.828 -5.352 1.00 57.75 164 ARG A C 1
ATOM 1361 O O . ARG A 1 164 ? -25.580 24.130 -4.262 1.00 57.75 164 ARG A O 1
ATOM 1368 N N . SER A 1 165 ? -24.257 24.615 -6.000 1.00 54.78 165 SER A N 1
ATOM 1369 C CA . SER A 1 165 ? -24.062 26.022 -5.639 1.00 54.78 165 SER A CA 1
ATOM 1370 C C . SER A 1 165 ? -24.865 26.877 -6.624 1.00 54.78 165 SER A C 1
ATOM 1372 O O . SER A 1 165 ? -24.479 26.923 -7.785 1.00 54.78 165 SER A O 1
ATOM 1374 N N . ASN A 1 166 ? -25.964 27.464 -6.124 1.00 49.22 166 ASN A N 1
ATOM 1375 C CA . ASN A 1 166 ? -26.826 28.534 -6.670 1.00 49.22 166 ASN A CA 1
ATOM 1376 C C . ASN A 1 166 ? -26.984 28.661 -8.191 1.00 49.22 166 ASN A C 1
ATOM 1378 O O . ASN A 1 166 ? -26.099 29.271 -8.829 1.00 49.22 166 ASN A O 1
#

Radius of gyration: 17.52 Å; chains: 1; bounding box: 47×45×43 Å